Protein AF-A0A954NS29-F1 (afdb_monomer_lite)

Structure (mmCIF, N/CA/C/O backbone):
data_AF-A0A954NS29-F1
#
_entry.id   AF-A0A954NS29-F1
#
loop_
_atom_site.group_PDB
_atom_site.id
_atom_site.type_symbol
_atom_site.label_atom_id
_atom_site.label_alt_id
_atom_site.label_comp_id
_atom_site.label_asym_id
_atom_site.label_entity_id
_atom_site.label_seq_id
_atom_site.pdbx_PDB_ins_code
_atom_site.Cartn_x
_atom_site.Cartn_y
_atom_site.Cartn_z
_atom_site.occupancy
_atom_site.B_iso_or_equiv
_atom_site.auth_seq_id
_atom_site.auth_comp_id
_atom_site.auth_asym_id
_atom_site.auth_atom_id
_atom_site.pdbx_PDB_model_num
ATOM 1 N N . LEU A 1 1 ? -15.743 1.935 29.595 1.00 61.19 1 LEU A N 1
ATOM 2 C CA . LEU A 1 1 ? -14.379 2.480 29.796 1.00 61.19 1 LEU A CA 1
ATOM 3 C C . LEU A 1 1 ? -13.325 1.429 30.144 1.00 61.19 1 LEU A C 1
ATOM 5 O O . LEU A 1 1 ? -12.193 1.618 29.732 1.00 61.19 1 LEU A O 1
ATOM 9 N N . GLY A 1 2 ? -13.654 0.346 30.867 1.00 79.81 2 GLY A N 1
ATOM 10 C CA . GLY A 1 2 ? -12.644 -0.623 31.324 1.00 79.81 2 GLY A CA 1
ATOM 11 C C . GLY A 1 2 ? -11.767 -1.208 30.212 1.00 79.81 2 GLY A C 1
ATOM 12 O O . GLY A 1 2 ? -10.556 -1.230 30.359 1.00 79.81 2 GLY A O 1
ATOM 13 N N . GLU A 1 3 ? -12.357 -1.600 29.083 1.00 82.81 3 GLU A N 1
ATOM 14 C CA . GLU A 1 3 ? -11.626 -2.177 27.943 1.00 82.81 3 GLU A CA 1
ATOM 15 C C . GLU A 1 3 ? -10.625 -1.197 27.308 1.00 82.81 3 GLU A C 1
ATOM 17 O O . GLU A 1 3 ? -9.466 -1.545 27.108 1.00 82.81 3 GLU A O 1
ATOM 22 N N . LEU A 1 4 ? -11.023 0.065 27.112 1.00 84.31 4 LEU A N 1
ATOM 23 C CA . LEU A 1 4 ? -10.132 1.121 26.622 1.00 84.31 4 LEU A CA 1
ATOM 24 C C . LEU A 1 4 ? -8.932 1.340 27.557 1.00 84.31 4 LEU A C 1
ATOM 26 O O . LEU A 1 4 ? -7.804 1.486 27.096 1.00 84.31 4 LEU A O 1
ATOM 30 N N . CYS A 1 5 ? -9.155 1.327 28.875 1.00 84.06 5 CYS A N 1
ATOM 31 C CA . CYS A 1 5 ? -8.073 1.427 29.855 1.00 84.06 5 CYS A CA 1
ATOM 32 C C . CYS A 1 5 ? -7.113 0.231 29.777 1.00 84.06 5 CYS A C 1
ATOM 34 O O . CYS A 1 5 ? -5.910 0.420 29.930 1.00 84.06 5 CYS A O 1
ATOM 36 N N . VAL A 1 6 ? -7.626 -0.978 29.515 1.00 85.50 6 VAL A N 1
ATOM 37 C CA . VAL A 1 6 ? -6.790 -2.170 29.306 1.00 85.50 6 VAL A CA 1
ATOM 38 C C . VAL A 1 6 ? -5.960 -2.031 28.031 1.00 85.50 6 VAL A C 1
ATOM 40 O O . VAL A 1 6 ? -4.791 -2.394 28.039 1.00 85.50 6 VAL A O 1
ATOM 43 N N . TRP A 1 7 ? -6.505 -1.453 26.963 1.00 87.81 7 TRP A N 1
ATOM 44 C CA . TRP A 1 7 ? -5.742 -1.237 25.735 1.00 87.81 7 TRP A CA 1
ATOM 45 C C . TRP A 1 7 ? -4.650 -0.170 25.870 1.00 87.81 7 TRP A C 1
ATOM 47 O O . TRP A 1 7 ? -3.541 -0.364 25.375 1.00 87.81 7 TRP A O 1
ATOM 57 N N . MET A 1 8 ? -4.924 0.922 26.585 1.00 85.88 8 MET A N 1
ATOM 58 C CA . MET A 1 8 ? -3.947 2.002 26.770 1.00 85.88 8 MET A CA 1
ATOM 59 C C . MET A 1 8 ? -2.868 1.683 27.812 1.00 85.88 8 MET A C 1
ATOM 61 O O . MET A 1 8 ? -1.729 2.104 27.652 1.00 85.88 8 MET A O 1
ATOM 65 N N . TYR A 1 9 ? -3.212 0.969 28.889 1.00 85.62 9 TYR A N 1
ATOM 66 C CA . TYR A 1 9 ? -2.321 0.796 30.049 1.00 85.62 9 TYR A CA 1
ATOM 67 C C . TYR A 1 9 ? -2.040 -0.664 30.414 1.00 85.62 9 TYR A C 1
ATOM 69 O O . TYR A 1 9 ? -1.233 -0.940 31.304 1.00 85.62 9 TYR A O 1
ATOM 77 N N . GLY A 1 10 ? -2.692 -1.610 29.743 1.00 85.75 10 GLY A N 1
ATOM 78 C CA . GLY A 1 10 ? -2.642 -3.018 30.097 1.00 85.75 10 GLY A CA 1
ATOM 79 C C . GLY A 1 10 ? -3.440 -3.328 31.361 1.00 85.75 10 GLY A C 1
ATOM 80 O O . GLY A 1 10 ? -4.079 -2.480 31.987 1.00 85.75 10 GLY A O 1
ATOM 81 N N . SER A 1 11 ? -3.398 -4.592 31.762 1.00 85.56 11 SER A N 1
ATOM 82 C CA . SER A 1 11 ? -3.996 -5.072 33.000 1.00 85.56 11 SER A CA 1
ATOM 83 C C . SER A 1 11 ? -3.138 -6.161 33.614 1.00 85.56 11 SER A C 1
ATOM 85 O O . SER A 1 11 ? -3.109 -7.293 33.134 1.00 85.56 11 SER A O 1
ATOM 87 N N . LYS A 1 12 ? -2.500 -5.843 34.746 1.00 81.00 12 LYS A N 1
ATOM 88 C CA . LYS A 1 12 ? -1.755 -6.827 35.547 1.00 81.00 12 LYS A CA 1
ATOM 89 C C . LYS A 1 12 ? -2.667 -7.938 36.075 1.00 81.00 12 LYS A C 1
ATOM 91 O O . LYS A 1 12 ? -2.268 -9.093 36.106 1.00 81.00 12 LYS A O 1
ATOM 96 N N . ARG A 1 13 ? -3.915 -7.604 36.430 1.00 83.88 13 ARG A N 1
ATOM 97 C CA . ARG A 1 13 ? -4.917 -8.567 36.922 1.00 83.88 13 ARG A CA 1
ATOM 98 C C . ARG A 1 13 ? -5.315 -9.595 35.859 1.00 83.88 13 ARG A C 1
ATOM 100 O O . ARG A 1 13 ? -5.643 -10.719 36.208 1.00 83.88 13 ARG A O 1
ATOM 107 N N . GLN A 1 14 ? -5.317 -9.196 34.589 1.00 78.56 14 GLN A N 1
ATOM 108 C CA . GLN A 1 14 ? -5.684 -10.052 33.456 1.00 78.56 14 GLN A CA 1
ATOM 109 C C . GLN A 1 14 ? -4.457 -10.521 32.655 1.00 78.56 14 GLN A C 1
ATOM 111 O O . GLN A 1 14 ? -4.624 -11.106 31.593 1.00 78.56 14 GLN A O 1
ATOM 116 N N . SER A 1 15 ? -3.236 -10.242 33.136 1.00 81.75 15 SER A N 1
ATOM 117 C CA . SER A 1 15 ? -1.968 -10.483 32.431 1.00 81.75 15 SER A CA 1
ATOM 118 C C . SER A 1 15 ? -1.950 -9.993 30.971 1.00 81.75 15 SER A C 1
ATOM 120 O O . SER A 1 15 ? -1.317 -10.606 30.113 1.00 81.75 15 SER A O 1
ATOM 122 N N . ARG A 1 16 ? -2.650 -8.890 30.677 1.00 82.06 16 ARG A N 1
ATOM 123 C CA . ARG A 1 16 ? -2.722 -8.309 29.330 1.00 82.06 16 ARG A CA 1
ATOM 124 C C . ARG A 1 16 ? -1.767 -7.120 29.209 1.00 82.06 16 ARG A C 1
ATOM 126 O O . ARG A 1 16 ? -1.928 -6.169 29.980 1.00 82.06 16 ARG A O 1
ATOM 133 N N . PRO A 1 17 ? -0.790 -7.143 28.288 1.00 83.69 17 PRO A N 1
ATOM 134 C CA . PRO A 1 17 ? 0.021 -5.966 28.002 1.00 83.69 17 PRO A CA 1
ATOM 135 C C . PRO A 1 17 ? -0.821 -4.886 27.294 1.00 83.69 17 PRO A C 1
ATOM 137 O O . PRO A 1 17 ? -1.816 -5.224 26.645 1.00 83.69 17 PRO A O 1
ATOM 140 N N . PRO A 1 18 ? -0.457 -3.597 27.421 1.00 87.69 18 PRO A N 1
ATOM 141 C CA . PRO A 1 18 ? -1.071 -2.542 26.621 1.00 87.69 18 PRO A CA 1
ATOM 142 C C . PRO A 1 18 ? -0.794 -2.769 25.132 1.00 87.69 18 PRO A C 1
ATOM 144 O O . PRO A 1 18 ? 0.289 -3.220 24.757 1.00 87.69 18 PRO A O 1
ATOM 147 N N . VAL A 1 19 ? -1.761 -2.414 24.290 1.00 85.50 19 VAL A N 1
ATOM 148 C CA . VAL A 1 19 ? -1.573 -2.358 22.830 1.00 85.50 19 VAL A CA 1
ATOM 149 C C . VAL A 1 19 ? -0.956 -1.040 22.383 1.00 85.50 19 VAL A C 1
ATOM 151 O O . VAL A 1 19 ? -0.268 -0.999 21.373 1.00 85.50 19 VAL A O 1
ATOM 154 N N . VAL A 1 20 ? -1.153 0.027 23.158 1.00 86.19 20 VAL A N 1
ATOM 155 C CA . VAL A 1 20 ? -0.483 1.313 22.947 1.00 86.19 20 VAL A CA 1
ATOM 156 C C . VAL A 1 20 ? 0.908 1.249 23.571 1.00 86.19 20 VAL A C 1
ATOM 158 O O . VAL A 1 20 ? 1.037 1.146 24.791 1.00 86.19 20 VAL A O 1
ATOM 161 N N . GLN A 1 21 ? 1.947 1.321 22.743 1.00 84.06 21 GLN A N 1
ATOM 162 C CA . GLN A 1 21 ? 3.350 1.329 23.169 1.00 84.06 21 GLN A CA 1
ATOM 163 C C . GLN A 1 21 ? 3.939 2.749 23.123 1.00 84.06 21 GLN A C 1
ATOM 165 O O . GLN A 1 21 ? 4.773 3.110 23.952 1.00 84.06 21 GLN A O 1
ATOM 170 N N . THR A 1 22 ? 3.460 3.584 22.198 1.00 83.31 22 THR A N 1
ATOM 171 C CA . THR A 1 22 ? 3.920 4.957 21.957 1.00 83.31 22 THR A CA 1
ATOM 172 C C . THR A 1 22 ? 2.728 5.916 21.921 1.00 83.31 22 THR A C 1
ATOM 174 O O . THR A 1 22 ? 1.702 5.612 21.329 1.00 83.31 22 THR A O 1
ATOM 177 N N . GLN A 1 23 ? 2.824 7.115 22.512 1.00 76.19 23 GLN A N 1
ATOM 178 C CA . GLN A 1 23 ? 1.688 8.062 22.514 1.00 76.19 23 GLN A CA 1
ATOM 179 C C . GLN A 1 23 ? 1.244 8.479 21.098 1.00 76.19 23 GLN A C 1
ATOM 181 O O . GLN A 1 23 ? 0.062 8.641 20.825 1.00 76.19 23 GLN A O 1
ATOM 186 N N . SER A 1 24 ? 2.168 8.650 20.161 1.00 74.75 24 SER A N 1
ATOM 187 C CA . SER A 1 24 ? 1.861 8.801 18.735 1.00 74.75 24 SER A CA 1
ATOM 188 C C . SER A 1 24 ? 2.883 7.973 17.964 1.00 74.75 24 SER A C 1
ATOM 190 O O . SER A 1 24 ? 4.068 8.102 18.276 1.00 74.75 24 SER A O 1
ATOM 192 N N . PRO A 1 25 ? 2.471 7.123 17.005 1.00 80.69 25 PRO A N 1
ATOM 193 C CA . PRO A 1 25 ? 1.175 7.092 16.306 1.00 80.69 25 PRO A CA 1
ATOM 194 C C . PRO A 1 25 ? 0.049 6.261 16.962 1.00 80.69 25 PRO A C 1
ATOM 196 O O . PRO A 1 25 ? -1.107 6.418 16.575 1.00 80.69 25 PRO A O 1
ATOM 199 N N . ASP A 1 26 ? 0.331 5.436 17.971 1.00 85.38 26 ASP A N 1
ATOM 200 C CA . ASP A 1 26 ? -0.605 4.389 18.425 1.00 85.38 26 ASP A CA 1
ATOM 201 C C . ASP A 1 26 ? -1.950 4.913 18.959 1.00 85.38 26 ASP A C 1
ATOM 203 O O . ASP A 1 26 ? -2.980 4.272 18.755 1.00 85.38 26 ASP A O 1
ATOM 207 N N . LEU A 1 27 ? -1.998 6.089 19.603 1.00 85.69 27 LEU A N 1
ATOM 208 C CA . LEU A 1 27 ? -3.278 6.671 20.041 1.00 85.69 27 LEU A CA 1
ATOM 209 C C . LEU A 1 27 ? -4.177 7.062 18.860 1.00 85.69 27 LEU A C 1
ATOM 211 O O . LEU A 1 27 ? -5.401 6.963 18.964 1.00 85.69 27 LEU A O 1
ATOM 215 N N . TRP A 1 28 ? -3.586 7.481 17.738 1.00 84.25 28 TRP A N 1
ATOM 216 C CA . TRP A 1 28 ? -4.330 7.768 16.512 1.00 84.25 28 TRP A CA 1
ATOM 217 C C . TRP A 1 28 ? -4.857 6.480 15.891 1.00 84.25 28 TRP A C 1
ATOM 219 O O . TRP A 1 28 ? -6.044 6.401 15.584 1.00 84.25 28 TRP A O 1
ATOM 229 N N . HIS A 1 29 ? -4.007 5.453 15.809 1.00 88.69 29 HIS A N 1
ATOM 230 C CA . HIS A 1 29 ? -4.399 4.139 15.301 1.00 88.69 29 HIS A CA 1
ATOM 231 C C . HIS A 1 29 ? -5.542 3.546 16.130 1.00 88.69 29 HIS A C 1
ATOM 233 O O . HIS A 1 29 ? -6.564 3.150 15.577 1.00 88.69 29 HIS A O 1
ATOM 239 N N . LEU A 1 30 ? -5.436 3.578 17.462 1.00 87.12 30 LEU A N 1
ATOM 240 C CA . LEU A 1 30 ? -6.488 3.087 18.352 1.00 87.12 30 LEU A CA 1
ATOM 241 C C . LEU A 1 30 ? -7.793 3.873 18.172 1.00 87.12 30 LEU A C 1
ATOM 243 O O . LEU A 1 30 ? -8.864 3.278 18.113 1.00 87.12 30 LEU A O 1
ATOM 247 N N . ASN A 1 31 ? -7.727 5.198 18.041 1.00 86.69 31 ASN A N 1
ATOM 248 C CA . ASN A 1 31 ? -8.911 6.020 17.788 1.00 86.69 31 ASN A CA 1
ATOM 249 C C . ASN A 1 31 ? -9.619 5.643 16.477 1.00 86.69 31 ASN A C 1
ATOM 251 O O . ASN A 1 31 ? -10.848 5.643 16.429 1.00 86.69 31 ASN A O 1
AT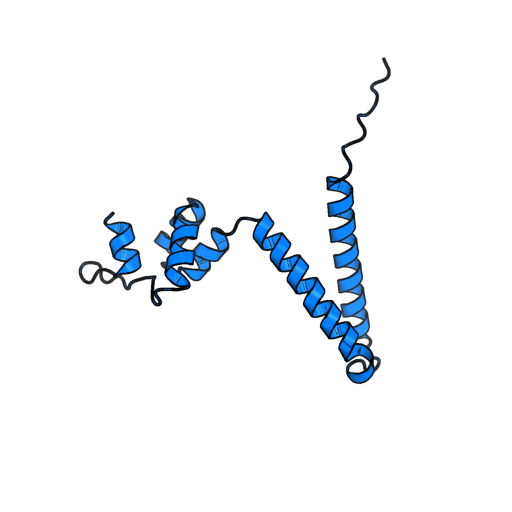OM 255 N N . ASP A 1 32 ? -8.871 5.317 15.426 1.00 85.38 32 ASP A N 1
ATOM 256 C CA . ASP A 1 32 ? -9.447 4.914 14.142 1.00 85.38 32 ASP A CA 1
ATOM 257 C C . ASP A 1 32 ? -9.999 3.482 14.179 1.00 85.38 32 ASP A C 1
ATOM 259 O O . ASP A 1 32 ? -11.113 3.246 13.703 1.00 85.38 32 ASP A O 1
ATOM 263 N N . VAL A 1 33 ? -9.324 2.563 14.876 1.00 88.94 33 VAL A N 1
ATOM 264 C CA . VAL A 1 33 ? -9.820 1.203 15.149 1.00 88.94 33 VAL A CA 1
ATOM 265 C C . VAL A 1 33 ? -11.168 1.222 15.863 1.00 88.94 33 VAL A C 1
ATOM 267 O O . VAL A 1 33 ? -12.099 0.536 15.442 1.00 88.94 33 VAL A O 1
ATOM 270 N N . LEU A 1 34 ? -11.317 2.053 16.898 1.00 88.56 34 LEU A N 1
ATOM 271 C CA . LEU A 1 34 ? -12.547 2.132 17.696 1.00 88.56 34 LEU A CA 1
ATOM 272 C C . LEU A 1 34 ? -13.754 2.681 16.921 1.00 88.56 34 LEU A C 1
ATOM 274 O O . LEU A 1 34 ? -14.894 2.510 17.360 1.00 88.56 34 LEU A O 1
ATOM 278 N N . LYS A 1 35 ? -13.536 3.326 15.769 1.00 85.50 35 LYS A N 1
ATOM 279 C CA . LYS A 1 35 ? -14.615 3.785 14.878 1.00 85.50 35 LYS A CA 1
ATOM 280 C C . LYS A 1 35 ? -15.141 2.670 13.968 1.00 85.50 35 LYS A C 1
ATOM 282 O O . LYS A 1 35 ? -16.228 2.824 13.411 1.00 85.50 35 LYS A O 1
ATOM 287 N N . SER A 1 36 ? -14.420 1.553 13.831 1.00 84.19 36 SER A N 1
ATOM 288 C CA . SER A 1 36 ? -14.818 0.394 13.024 1.00 84.19 36 SER A CA 1
ATOM 289 C C . SER A 1 36 ? -15.131 -0.812 13.911 1.00 84.19 36 SER A C 1
ATOM 291 O O . SER A 1 36 ? -14.288 -1.296 14.665 1.00 84.19 36 SER A O 1
ATOM 293 N N . ARG A 1 37 ? -16.358 -1.343 13.806 1.00 84.88 37 ARG A N 1
ATOM 294 C CA . ARG A 1 37 ? -16.774 -2.536 14.571 1.00 84.88 37 ARG A CA 1
ATOM 295 C C . ARG A 1 37 ? -15.931 -3.764 14.233 1.00 84.88 37 ARG A C 1
ATOM 297 O O . ARG A 1 37 ? -15.653 -4.555 15.125 1.00 84.88 37 ARG A O 1
ATOM 304 N N . GLU A 1 38 ? -15.544 -3.901 12.970 1.00 85.38 38 GLU A N 1
ATOM 305 C CA . GLU A 1 38 ? -14.730 -5.012 12.472 1.00 85.38 38 GLU A CA 1
ATOM 306 C C . GLU A 1 38 ? -13.293 -4.913 12.988 1.00 85.38 38 GLU A C 1
ATOM 308 O O . GLU A 1 38 ? -12.789 -5.859 13.583 1.00 85.38 38 GLU A O 1
ATOM 313 N N . ALA A 1 39 ? -12.679 -3.732 12.885 1.00 87.12 39 ALA A N 1
ATOM 314 C CA . ALA A 1 39 ? -11.344 -3.489 13.427 1.00 87.12 39 ALA A CA 1
ATOM 315 C C . ALA A 1 39 ? -11.302 -3.661 14.952 1.00 87.12 39 ALA A C 1
ATOM 317 O O . ALA A 1 39 ? -10.358 -4.220 15.501 1.00 87.12 39 ALA A O 1
ATOM 318 N N . THR A 1 40 ? -12.352 -3.214 15.648 1.00 88.62 40 THR A N 1
ATOM 319 C CA . THR A 1 40 ? -12.478 -3.408 17.097 1.00 88.62 40 THR A CA 1
ATOM 320 C C . THR A 1 40 ? -12.612 -4.889 17.459 1.00 88.62 40 THR A C 1
ATOM 322 O O . THR A 1 40 ? -12.109 -5.303 18.499 1.00 88.62 40 THR A O 1
ATOM 325 N N . ALA A 1 41 ? -13.298 -5.691 16.637 1.00 88.69 41 ALA A N 1
ATOM 326 C CA . ALA A 1 41 ? -13.384 -7.135 16.845 1.00 88.69 41 ALA A CA 1
ATOM 327 C C . ALA A 1 41 ? -12.018 -7.801 16.640 1.00 88.69 41 ALA A C 1
ATOM 329 O O . ALA A 1 41 ? -11.585 -8.532 17.523 1.00 88.69 41 ALA A O 1
ATOM 330 N N . ALA A 1 42 ? -11.302 -7.450 15.567 1.00 87.94 42 ALA A N 1
ATOM 331 C CA . ALA A 1 42 ? -9.943 -7.931 15.330 1.00 87.94 42 ALA A CA 1
ATOM 332 C C . ALA A 1 42 ? -9.020 -7.622 16.521 1.00 87.94 42 ALA A C 1
ATOM 334 O O . ALA A 1 42 ? -8.479 -8.548 17.114 1.00 87.94 42 ALA A O 1
ATOM 335 N N . LEU A 1 43 ? -8.990 -6.364 16.991 1.00 90.19 43 LEU A N 1
ATOM 336 C CA . LEU A 1 43 ? -8.179 -5.955 18.148 1.00 90.19 43 LEU A CA 1
ATOM 337 C C . LEU A 1 43 ? -8.483 -6.758 19.426 1.00 90.19 43 LEU A C 1
ATOM 339 O O . LEU A 1 43 ? -7.612 -6.929 20.278 1.00 90.19 43 LEU A O 1
ATOM 343 N N . ARG A 1 44 ? -9.726 -7.221 19.611 1.00 89.19 44 ARG A N 1
ATOM 344 C CA . ARG A 1 44 ? -10.098 -8.060 20.764 1.00 89.19 44 ARG A CA 1
ATOM 345 C C . ARG A 1 44 ? -9.561 -9.480 20.653 1.00 89.19 44 ARG A C 1
ATOM 347 O O . ARG A 1 44 ? -9.284 -10.078 21.696 1.00 89.19 44 ARG A O 1
ATOM 354 N N . ASP A 1 45 ? -9.460 -9.991 19.433 1.00 87.19 45 ASP A N 1
ATOM 355 C CA . ASP A 1 45 ? -9.099 -11.374 19.145 1.00 87.19 45 ASP A CA 1
ATOM 356 C C . ASP A 1 45 ? -7.579 -11.569 19.153 1.00 87.19 45 ASP A C 1
ATOM 358 O O . ASP A 1 45 ? -7.088 -12.512 19.774 1.00 87.19 45 ASP A O 1
ATOM 362 N N . ASP A 1 46 ? -6.830 -10.665 18.516 1.00 83.69 46 ASP A N 1
ATOM 363 C CA . ASP A 1 46 ? -5.380 -10.797 18.314 1.00 83.69 46 ASP A CA 1
ATOM 364 C C . ASP A 1 46 ? -4.530 -9.841 19.168 1.00 83.69 46 ASP A C 1
ATOM 366 O O . ASP A 1 46 ? -3.339 -10.089 19.366 1.00 83.69 46 ASP A O 1
ATOM 370 N N . ASN A 1 47 ? -5.137 -8.795 19.742 1.00 83.81 47 ASN A N 1
ATOM 371 C CA . ASN A 1 47 ? -4.446 -7.743 20.491 1.00 83.81 47 ASN A CA 1
ATOM 372 C C . ASN A 1 47 ? -3.308 -7.091 19.672 1.00 83.81 47 ASN A C 1
ATOM 374 O O . ASN A 1 47 ? -2.312 -6.648 20.247 1.00 83.81 47 ASN A O 1
ATOM 378 N N . ASP A 1 48 ? -3.459 -7.034 18.344 1.00 87.56 48 ASP A N 1
ATOM 379 C CA . ASP A 1 48 ? -2.527 -6.399 17.413 1.00 87.56 48 ASP A CA 1
ATOM 380 C C . ASP A 1 48 ? -3.130 -5.091 16.883 1.00 87.56 48 ASP A C 1
ATOM 382 O O . ASP A 1 48 ? -4.050 -5.064 16.060 1.00 87.56 48 ASP A O 1
ATOM 386 N N . LEU A 1 49 ? -2.598 -3.973 17.381 1.00 87.38 49 LEU A N 1
ATOM 387 C CA . LEU A 1 49 ? -3.073 -2.644 17.017 1.00 87.38 49 LEU A CA 1
ATOM 388 C C . LEU A 1 49 ? -2.815 -2.302 15.551 1.00 87.38 49 LEU A C 1
ATOM 390 O O . LEU A 1 49 ? -3.626 -1.602 14.950 1.00 87.38 49 LEU A O 1
ATOM 394 N N . GLU A 1 50 ? -1.708 -2.773 14.982 1.00 87.00 50 GLU A N 1
ATOM 395 C CA . GLU A 1 50 ? -1.360 -2.463 13.600 1.00 87.00 50 GLU A CA 1
ATOM 396 C C . GLU A 1 50 ? -2.283 -3.228 12.653 1.00 87.00 50 GLU A C 1
ATOM 398 O O . GLU A 1 50 ? -2.864 -2.629 11.748 1.00 87.00 50 GLU A O 1
ATOM 403 N N . ASN A 1 51 ? -2.512 -4.519 12.914 1.00 86.44 51 ASN A N 1
ATOM 404 C CA . ASN A 1 51 ? -3.457 -5.318 12.135 1.00 86.44 51 ASN A CA 1
ATOM 405 C C . ASN A 1 51 ? -4.877 -4.729 12.188 1.00 86.44 51 ASN A C 1
ATOM 407 O O . ASN A 1 51 ? -5.498 -4.467 11.153 1.00 86.44 51 ASN A O 1
ATOM 411 N N . ALA A 1 52 ? -5.372 -4.437 13.394 1.00 87.88 52 ALA A N 1
ATOM 412 C CA . ALA A 1 52 ? -6.674 -3.808 13.570 1.00 87.88 52 ALA A CA 1
ATOM 413 C C . ALA A 1 52 ? -6.746 -2.445 12.864 1.00 87.88 52 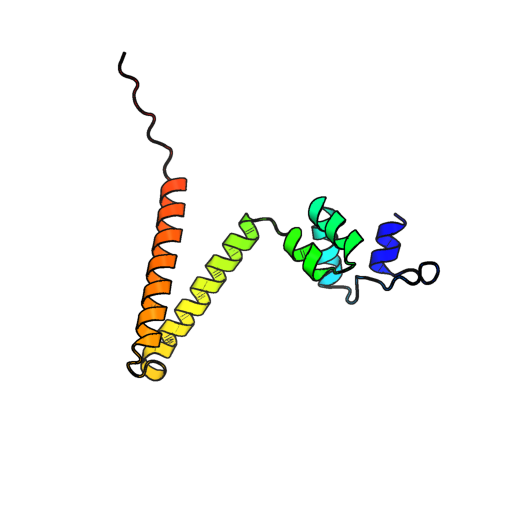ALA A C 1
ATOM 415 O O . ALA A 1 52 ? -7.760 -2.114 12.241 1.00 87.88 52 ALA A O 1
ATOM 416 N N . TYR A 1 53 ? -5.673 -1.653 12.916 1.00 87.25 53 TYR A N 1
ATOM 417 C CA . TYR A 1 53 ? -5.623 -0.361 12.246 1.00 87.25 53 TYR A CA 1
ATOM 418 C C . TYR A 1 53 ? -5.750 -0.503 10.731 1.00 87.25 53 TYR A C 1
ATOM 420 O O . TYR A 1 53 ? -6.566 0.211 10.147 1.00 87.25 53 TYR A O 1
ATOM 428 N N . GLN A 1 54 ? -5.064 -1.463 10.102 1.00 83.25 54 GLN A N 1
ATOM 429 C CA . GLN A 1 54 ? -5.209 -1.732 8.665 1.00 83.25 54 GLN A CA 1
ATOM 430 C C . GLN A 1 54 ? -6.663 -2.052 8.281 1.00 83.25 54 GLN A C 1
ATOM 432 O O . GLN A 1 54 ? -7.166 -1.514 7.294 1.00 83.25 54 GLN A O 1
ATOM 437 N N . ILE A 1 55 ? -7.369 -2.838 9.101 1.00 84.50 55 ILE A N 1
ATOM 438 C CA . ILE A 1 55 ? -8.795 -3.164 8.914 1.00 84.50 55 ILE A CA 1
ATOM 439 C C . ILE A 1 55 ? -9.685 -1.917 9.058 1.00 84.50 55 ILE A C 1
ATOM 441 O O . ILE A 1 55 ? -10.709 -1.785 8.389 1.00 84.50 55 ILE A O 1
ATOM 445 N N . SER A 1 56 ? -9.305 -0.973 9.922 1.00 85.94 56 SER A N 1
ATOM 446 C CA . SER A 1 56 ? -10.077 0.252 10.166 1.00 85.94 56 SER A CA 1
ATOM 447 C C . SER A 1 56 ? -10.001 1.274 9.030 1.00 85.94 56 SER A C 1
ATOM 449 O O . SER A 1 56 ? -10.839 2.179 8.958 1.00 85.94 56 SER A O 1
ATOM 451 N N . ARG A 1 57 ? -9.009 1.153 8.137 1.00 81.12 57 ARG A N 1
ATOM 452 C CA . ARG A 1 57 ? -8.747 2.165 7.116 1.00 81.12 57 ARG A CA 1
ATOM 453 C C . ARG A 1 57 ? -9.878 2.216 6.086 1.00 81.12 57 ARG A C 1
ATOM 455 O O . ARG A 1 57 ? -10.211 1.200 5.474 1.00 81.12 57 ARG A O 1
ATOM 462 N N . PRO A 1 58 ? -10.446 3.402 5.809 1.00 78.12 58 PRO A N 1
ATOM 463 C CA . PRO A 1 58 ? -11.497 3.509 4.817 1.00 78.12 58 PRO A CA 1
ATOM 464 C C . PRO A 1 58 ? -10.899 3.285 3.418 1.00 78.12 58 PRO A C 1
ATOM 466 O O . PRO A 1 58 ? -9.842 3.823 3.073 1.00 78.12 58 PRO A O 1
ATOM 469 N N . GLN A 1 59 ? -11.569 2.462 2.604 1.00 75.31 59 GLN A N 1
ATOM 470 C CA . GLN A 1 59 ? -11.036 1.974 1.322 1.00 75.31 59 GLN A CA 1
ATOM 471 C C . GLN A 1 59 ? -10.655 3.101 0.348 1.00 75.31 59 GLN A C 1
ATOM 473 O O . GLN A 1 59 ? -9.721 2.951 -0.436 1.00 75.31 59 GLN A O 1
ATOM 478 N N . ASN A 1 60 ? -11.338 4.248 0.411 1.00 78.50 60 ASN A N 1
ATOM 479 C CA . ASN A 1 60 ? -11.006 5.431 -0.384 1.00 78.50 60 ASN A CA 1
ATOM 480 C C . ASN A 1 60 ? -9.626 6.010 -0.027 1.00 78.50 60 ASN A C 1
ATOM 482 O O . ASN A 1 60 ? -8.870 6.346 -0.933 1.00 78.50 60 ASN A O 1
ATOM 486 N N . ALA A 1 61 ? -9.282 6.086 1.261 1.00 77.81 61 ALA A N 1
ATOM 487 C CA . ALA A 1 61 ? -7.987 6.590 1.711 1.00 77.81 61 ALA A CA 1
ATOM 488 C C . ALA A 1 61 ? -6.851 5.615 1.368 1.00 77.81 61 ALA A C 1
ATOM 490 O O . ALA A 1 61 ? -5.772 6.044 0.967 1.00 77.81 61 ALA A O 1
ATOM 491 N N . VAL A 1 62 ? -7.100 4.304 1.486 1.00 81.88 62 VAL A N 1
ATOM 492 C CA . VAL A 1 62 ? -6.145 3.263 1.061 1.00 81.88 62 VAL A CA 1
ATOM 493 C C . VAL A 1 62 ? -5.874 3.368 -0.441 1.00 81.88 62 VAL A C 1
ATOM 495 O O . VAL A 1 62 ? -4.721 3.364 -0.868 1.00 81.88 62 VAL A O 1
ATOM 498 N N . PHE A 1 63 ? -6.931 3.516 -1.242 1.00 81.88 63 PHE A N 1
ATOM 499 C CA . PHE A 1 63 ? -6.823 3.667 -2.691 1.00 81.88 63 PHE A CA 1
ATOM 500 C C . PHE A 1 63 ? -6.062 4.938 -3.096 1.00 81.88 63 PHE A C 1
ATOM 502 O O . PHE A 1 63 ? -5.173 4.881 -3.945 1.00 81.88 63 PHE A O 1
ATOM 509 N N . GLU A 1 64 ? -6.374 6.079 -2.474 1.00 85.12 64 GLU A N 1
ATOM 510 C CA . GLU A 1 64 ? -5.686 7.348 -2.730 1.00 85.12 64 GLU A CA 1
ATOM 511 C C . GLU A 1 64 ? -4.188 7.263 -2.406 1.00 85.12 64 GLU A C 1
ATOM 513 O O . GLU A 1 64 ? -3.348 7.633 -3.232 1.00 85.12 64 GLU A O 1
ATOM 518 N N . GLU A 1 65 ? -3.834 6.730 -1.234 1.00 87.50 65 GLU A N 1
ATOM 519 C CA . GLU A 1 65 ? -2.436 6.565 -0.837 1.00 87.50 65 GLU A CA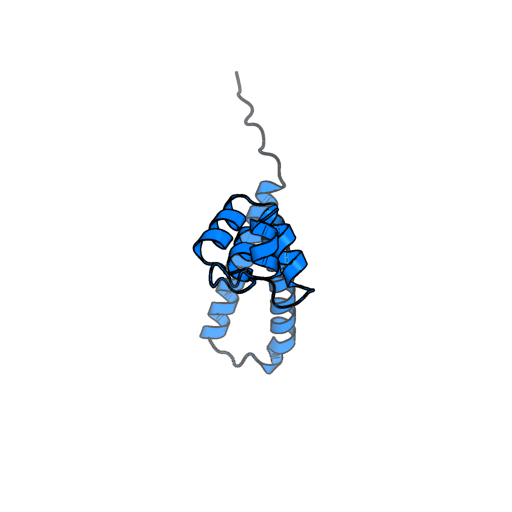 1
ATOM 520 C C . GLU A 1 65 ? -1.680 5.643 -1.802 1.00 87.50 65 GLU A C 1
ATOM 522 O O . GLU A 1 65 ? -0.566 5.975 -2.226 1.00 87.50 65 GLU A O 1
ATOM 527 N N . ALA A 1 66 ? -2.290 4.515 -2.183 1.00 88.88 66 ALA A N 1
ATOM 528 C CA . ALA A 1 66 ? -1.707 3.563 -3.121 1.00 88.88 66 ALA A CA 1
ATOM 529 C C . ALA A 1 66 ? -1.424 4.213 -4.485 1.00 88.88 66 ALA A C 1
ATOM 531 O O . ALA A 1 66 ? -0.316 4.074 -5.009 1.00 88.88 66 ALA A O 1
ATOM 532 N N . LEU A 1 67 ? -2.366 4.994 -5.027 1.00 92.38 67 LEU A N 1
ATOM 533 C CA . LEU A 1 67 ? -2.170 5.734 -6.279 1.00 92.38 67 LEU A CA 1
ATOM 534 C C . LEU A 1 67 ? -1.038 6.765 -6.180 1.00 92.38 67 LEU A C 1
ATOM 536 O O . LEU A 1 67 ? -0.197 6.866 -7.079 1.00 92.38 67 LEU A O 1
ATOM 540 N N . LEU A 1 68 ? -0.986 7.529 -5.087 1.00 93.06 68 LEU A N 1
ATOM 541 C CA . LEU A 1 68 ? 0.077 8.512 -4.872 1.00 93.06 68 LEU A CA 1
ATOM 542 C C . LEU A 1 68 ? 1.450 7.843 -4.740 1.00 93.06 68 LEU A C 1
ATOM 544 O O . LEU A 1 68 ? 2.441 8.374 -5.250 1.00 93.06 68 LEU A O 1
ATOM 548 N N . ARG A 1 69 ? 1.521 6.685 -4.075 1.00 92.94 69 ARG A N 1
ATOM 549 C CA . ARG A 1 69 ? 2.747 5.891 -3.953 1.00 92.94 69 ARG A CA 1
ATOM 550 C C . ARG A 1 69 ? 3.200 5.352 -5.306 1.00 92.94 69 ARG A C 1
ATOM 552 O O . ARG A 1 69 ? 4.341 5.611 -5.680 1.00 92.94 69 ARG A O 1
ATOM 559 N N . ALA A 1 70 ? 2.301 4.733 -6.071 1.00 94.25 70 ALA A N 1
ATOM 560 C CA . ALA A 1 70 ? 2.592 4.240 -7.415 1.00 94.25 70 ALA A CA 1
ATOM 561 C C . ALA A 1 70 ? 3.160 5.349 -8.318 1.00 94.25 70 ALA A C 1
ATOM 563 O O . ALA A 1 70 ? 4.193 5.165 -8.960 1.00 94.25 70 ALA A O 1
ATOM 564 N N . LYS A 1 71 ? 2.565 6.551 -8.295 1.00 95.25 71 LYS A N 1
ATOM 565 C CA . LYS A 1 71 ? 3.076 7.712 -9.042 1.00 95.25 71 LYS A CA 1
ATOM 566 C C . LYS A 1 71 ? 4.512 8.081 -8.652 1.00 95.25 71 LYS A C 1
ATOM 568 O O . LYS A 1 71 ? 5.323 8.388 -9.530 1.00 95.25 71 LYS A O 1
ATOM 573 N N . ARG A 1 72 ? 4.830 8.101 -7.352 1.00 96.81 72 ARG A N 1
ATOM 574 C CA . ARG A 1 72 ? 6.183 8.421 -6.862 1.00 96.81 72 ARG A CA 1
ATOM 575 C C . ARG A 1 72 ? 7.195 7.370 -7.303 1.00 96.81 72 ARG A C 1
ATOM 577 O O . ARG A 1 72 ? 8.246 7.739 -7.826 1.00 96.81 72 ARG A O 1
ATOM 584 N N . ASP A 1 73 ? 6.860 6.097 -7.137 1.00 95.38 73 ASP A N 1
ATOM 585 C CA . ASP A 1 73 ? 7.758 4.987 -7.453 1.00 95.38 73 ASP A CA 1
ATOM 586 C C . ASP A 1 73 ? 8.011 4.892 -8.966 1.00 95.38 73 ASP A C 1
ATOM 588 O O . ASP A 1 73 ? 9.165 4.797 -9.383 1.00 95.38 73 ASP A O 1
ATOM 592 N N . LEU A 1 74 ? 6.982 5.085 -9.800 1.00 95.62 74 LEU A N 1
ATOM 593 C CA . LEU A 1 74 ? 7.135 5.194 -11.258 1.00 95.62 74 LEU A CA 1
ATOM 594 C C . LEU A 1 74 ? 7.977 6.402 -11.680 1.00 95.62 74 LEU A C 1
ATOM 596 O O . LEU A 1 74 ? 8.801 6.308 -12.590 1.00 95.62 74 LEU A O 1
ATOM 600 N N . THR A 1 75 ? 7.809 7.548 -11.013 1.00 96.06 75 THR A N 1
ATOM 601 C CA . THR A 1 75 ? 8.629 8.739 -11.290 1.00 96.06 75 THR A CA 1
ATOM 602 C C . THR A 1 75 ? 10.099 8.478 -10.966 1.00 96.06 75 THR A C 1
ATOM 604 O O . THR A 1 75 ? 10.972 8.866 -11.744 1.00 96.06 75 THR A O 1
ATOM 607 N N . ARG A 1 76 ? 10.374 7.792 -9.848 1.00 95.00 76 ARG A N 1
ATOM 608 C CA . ARG A 1 76 ? 11.725 7.369 -9.466 1.00 95.00 76 ARG A CA 1
ATOM 609 C C . ARG A 1 76 ? 12.304 6.387 -10.487 1.00 95.00 76 ARG A C 1
ATOM 611 O O . ARG A 1 76 ? 13.401 6.641 -10.970 1.00 95.00 76 ARG A O 1
ATOM 618 N N . ALA A 1 77 ? 11.559 5.345 -10.858 1.00 94.75 77 ALA A N 1
ATOM 619 C CA . ALA A 1 77 ? 11.988 4.352 -11.844 1.00 94.75 77 ALA A CA 1
ATOM 620 C C . ALA A 1 77 ? 12.331 4.997 -13.196 1.00 94.75 77 ALA A C 1
ATOM 622 O O . ALA A 1 77 ? 13.376 4.716 -13.779 1.00 94.75 77 ALA A O 1
ATOM 623 N N . ARG A 1 78 ? 11.504 5.945 -13.655 1.00 94.06 78 ARG A N 1
ATOM 624 C CA . ARG A 1 78 ? 11.778 6.724 -14.869 1.00 94.06 78 ARG A CA 1
ATOM 625 C C . ARG A 1 78 ? 13.059 7.553 -14.756 1.00 94.06 78 ARG A C 1
ATOM 627 O O . ARG A 1 78 ? 13.798 7.654 -15.727 1.00 94.06 78 ARG A O 1
ATOM 634 N N . GLY A 1 79 ? 13.320 8.147 -13.592 1.00 94.50 79 GLY A N 1
ATOM 635 C CA . GLY A 1 79 ? 14.537 8.926 -13.343 1.00 94.50 79 GLY A CA 1
ATOM 636 C C . GLY A 1 79 ? 15.818 8.087 -13.362 1.00 94.50 79 GLY A C 1
ATOM 637 O O . GLY A 1 79 ? 16.871 8.604 -13.717 1.00 94.50 79 GLY A O 1
ATOM 638 N N . THR A 1 80 ? 15.729 6.801 -13.020 1.00 94.38 80 THR A N 1
ATOM 639 C CA . THR A 1 80 ? 16.859 5.859 -13.024 1.00 94.38 80 THR A CA 1
ATOM 640 C C . THR A 1 80 ? 16.925 4.996 -14.282 1.00 94.38 80 THR A C 1
ATOM 642 O O . THR A 1 80 ? 17.787 4.131 -14.367 1.00 94.38 80 THR A O 1
ATOM 645 N N . LEU A 1 81 ? 16.033 5.195 -15.258 1.00 91.94 81 LEU A N 1
ATOM 646 C CA . LEU A 1 81 ? 15.919 4.324 -16.432 1.00 91.94 81 LEU A CA 1
ATOM 647 C C . LEU A 1 81 ? 17.229 4.244 -17.226 1.00 91.94 81 LEU A C 1
ATOM 649 O O . LEU A 1 81 ? 17.655 3.161 -17.599 1.00 91.94 81 LEU A O 1
ATOM 653 N N . THR A 1 82 ? 17.886 5.380 -17.458 1.00 86.38 82 THR A N 1
ATOM 654 C CA . THR A 1 82 ? 19.101 5.451 -18.284 1.00 86.38 82 THR A CA 1
ATOM 655 C C . THR A 1 82 ? 20.316 4.775 -17.655 1.00 86.38 82 THR A C 1
ATOM 657 O O . THR A 1 82 ? 21.214 4.367 -18.382 1.00 86.38 82 THR A O 1
ATOM 660 N N . THR A 1 83 ? 20.370 4.674 -16.326 1.00 91.50 83 THR A N 1
ATOM 661 C CA . THR A 1 83 ? 21.502 4.085 -15.593 1.00 91.50 83 THR A CA 1
ATOM 662 C C . THR A 1 83 ? 21.200 2.704 -15.024 1.00 91.50 83 THR A C 1
ATOM 664 O O . THR A 1 83 ? 22.129 1.950 -14.754 1.00 91.50 83 THR A O 1
ATOM 667 N N . GLY A 1 84 ? 19.924 2.385 -14.804 1.00 88.56 84 GLY A N 1
ATOM 668 C CA . GLY A 1 84 ? 19.474 1.152 -14.164 1.00 88.56 84 GLY A CA 1
ATOM 669 C C . GLY A 1 84 ? 18.896 0.110 -15.117 1.00 88.56 84 GLY A C 1
ATOM 670 O O . GLY A 1 84 ? 18.703 -1.022 -14.689 1.00 88.56 84 GLY A O 1
ATOM 671 N N . TYR A 1 85 ? 18.607 0.461 -16.375 1.00 93.44 85 TYR A N 1
ATOM 672 C CA . TYR A 1 85 ? 18.146 -0.502 -17.373 1.00 93.44 85 TYR A CA 1
ATOM 673 C C . TYR A 1 85 ? 19.307 -0.985 -18.242 1.00 93.44 85 TYR A C 1
ATOM 675 O O . TYR A 1 85 ? 19.941 -0.204 -18.948 1.00 93.44 85 TYR A O 1
ATOM 683 N N . ASP A 1 86 ? 19.561 -2.286 -18.193 1.00 92.62 86 ASP A N 1
ATOM 684 C CA . ASP A 1 86 ? 20.665 -2.978 -18.862 1.00 92.62 86 ASP A CA 1
ATOM 685 C C . ASP A 1 86 ? 20.225 -3.760 -20.113 1.00 92.62 86 ASP A C 1
ATOM 687 O O . ASP A 1 86 ? 21.023 -4.479 -20.710 1.00 92.62 86 ASP A O 1
ATOM 691 N N . GLY A 1 87 ? 18.959 -3.622 -20.523 1.00 92.31 87 GLY A N 1
ATOM 692 C CA . GLY A 1 87 ? 18.370 -4.414 -21.604 1.00 92.31 87 GLY A CA 1
ATOM 693 C C . GLY A 1 87 ? 17.722 -5.723 -21.144 1.00 92.31 87 GLY A C 1
ATOM 694 O O . GLY A 1 87 ? 17.307 -6.507 -21.992 1.00 92.31 87 GLY A O 1
ATOM 695 N N . SER A 1 88 ? 17.598 -5.967 -19.833 1.00 95.50 88 SER A N 1
ATOM 696 C CA . SER A 1 88 ? 16.915 -7.147 -19.294 1.00 95.50 88 SER A CA 1
ATOM 697 C C . SER A 1 88 ? 15.483 -7.295 -19.830 1.00 95.50 88 SER A C 1
ATOM 699 O O . SER A 1 88 ? 14.635 -6.409 -19.669 1.00 95.50 88 SER A O 1
ATOM 701 N N . GLU A 1 89 ? 15.196 -8.450 -20.439 1.00 95.00 89 GLU A N 1
ATOM 702 C CA . GLU A 1 89 ? 13.847 -8.821 -20.887 1.00 95.00 89 GLU A CA 1
ATOM 703 C C . GLU A 1 89 ? 12.880 -8.981 -19.710 1.00 95.00 89 GLU A C 1
ATOM 705 O O . GLU A 1 89 ? 11.704 -8.639 -19.818 1.00 95.00 89 GLU A O 1
ATOM 710 N N . GLU A 1 90 ? 13.369 -9.455 -18.562 1.00 95.31 90 GLU A N 1
ATOM 711 C CA . GLU A 1 90 ? 12.557 -9.595 -17.355 1.00 95.31 90 GLU A CA 1
ATOM 712 C C . GLU A 1 90 ? 12.086 -8.228 -16.850 1.00 95.31 90 GLU A C 1
ATOM 714 O O . GLU A 1 90 ? 10.894 -8.042 -16.600 1.00 95.31 90 GLU A O 1
ATOM 719 N N . LEU A 1 91 ? 12.999 -7.253 -16.761 1.00 94.06 91 LEU A N 1
ATOM 720 C CA . LEU A 1 91 ? 12.649 -5.890 -16.357 1.00 94.06 91 LEU A CA 1
ATOM 721 C C . LEU A 1 91 ? 11.705 -5.228 -17.366 1.00 94.06 91 LEU A C 1
ATOM 723 O O . LEU A 1 91 ? 10.788 -4.512 -16.964 1.00 94.06 91 LEU A O 1
ATOM 727 N N . LEU A 1 92 ? 11.891 -5.496 -18.662 1.00 95.19 92 LEU A N 1
ATOM 728 C CA . LEU A 1 92 ? 10.997 -5.007 -19.710 1.00 95.19 92 LEU A CA 1
ATOM 729 C C . LEU A 1 92 ? 9.586 -5.591 -19.575 1.00 95.19 92 LEU A C 1
ATOM 731 O O . LEU A 1 92 ? 8.605 -4.855 -19.679 1.00 95.19 92 LEU A O 1
ATOM 735 N N . ARG A 1 93 ? 9.474 -6.892 -19.291 1.00 97.12 93 ARG A N 1
ATOM 736 C CA . ARG A 1 93 ? 8.189 -7.559 -19.058 1.00 97.12 93 ARG A CA 1
ATOM 737 C C . ARG A 1 93 ? 7.482 -6.996 -17.826 1.00 97.12 93 ARG A C 1
ATOM 739 O O . ARG A 1 93 ? 6.308 -6.659 -17.916 1.00 97.12 93 ARG A O 1
ATOM 746 N N . ILE A 1 94 ? 8.201 -6.814 -16.714 1.00 95.94 94 ILE A N 1
ATOM 747 C CA . ILE A 1 94 ? 7.652 -6.191 -15.497 1.00 95.94 94 ILE A CA 1
ATOM 748 C C . ILE A 1 94 ? 7.153 -4.771 -15.792 1.00 95.94 94 ILE A C 1
ATOM 750 O O . ILE A 1 94 ? 6.079 -4.388 -15.335 1.00 95.94 94 ILE A O 1
ATOM 754 N N . ALA A 1 95 ? 7.903 -3.983 -16.569 1.00 95.38 95 ALA A N 1
ATOM 755 C CA . ALA A 1 95 ? 7.471 -2.646 -16.965 1.00 95.38 95 ALA A CA 1
ATOM 756 C C . ALA A 1 95 ? 6.182 -2.674 -17.810 1.00 95.38 95 ALA A C 1
ATOM 758 O O . ALA A 1 95 ? 5.324 -1.811 -17.621 1.00 95.38 95 ALA A O 1
ATOM 759 N N . GLY A 1 96 ? 6.031 -3.668 -18.693 1.00 96.38 96 GLY A N 1
ATOM 760 C CA . GLY A 1 96 ? 4.798 -3.924 -19.444 1.00 96.38 96 GLY A CA 1
ATOM 761 C C . GLY A 1 96 ? 3.610 -4.244 -18.533 1.00 96.38 96 GLY A C 1
ATOM 762 O O . GLY A 1 96 ? 2.604 -3.542 -18.588 1.00 96.38 96 GLY A O 1
ATOM 763 N N . ASP A 1 97 ? 3.769 -5.210 -17.622 1.00 97.56 97 ASP A N 1
ATOM 764 C CA . ASP A 1 97 ? 2.724 -5.607 -16.663 1.00 97.56 97 ASP A CA 1
ATOM 765 C C . ASP A 1 97 ? 2.251 -4.406 -15.811 1.00 97.56 97 ASP A C 1
ATOM 767 O O . ASP A 1 97 ? 1.061 -4.232 -15.536 1.00 97.56 97 ASP A O 1
ATOM 771 N N . VAL A 1 98 ? 3.183 -3.535 -15.407 1.00 96.62 98 VAL A N 1
ATOM 772 C CA . VAL A 1 98 ? 2.875 -2.309 -14.655 1.00 96.62 98 VAL A CA 1
ATOM 773 C C . VAL A 1 98 ? 2.113 -1.288 -15.505 1.00 96.62 98 VAL A C 1
ATOM 775 O O . VAL A 1 98 ? 1.214 -0.621 -14.984 1.00 96.62 98 VAL A O 1
ATOM 778 N N . ALA A 1 99 ? 2.458 -1.143 -16.787 1.00 96.75 99 ALA A N 1
ATOM 779 C CA . ALA A 1 99 ? 1.757 -0.246 -17.700 1.00 96.75 99 ALA A CA 1
ATOM 780 C C . ALA A 1 99 ? 0.307 -0.698 -17.918 1.00 96.75 99 ALA A C 1
ATOM 782 O O . ALA A 1 99 ? -0.601 0.119 -17.766 1.00 96.75 99 ALA A O 1
ATOM 783 N N . ASP A 1 100 ? 0.092 -1.990 -18.174 1.00 97.69 100 ASP A N 1
ATOM 784 C CA . ASP A 1 100 ? -1.243 -2.570 -18.357 1.00 97.69 100 ASP A CA 1
ATOM 785 C C . ASP A 1 100 ? -2.114 -2.371 -17.108 1.00 97.69 100 ASP A C 1
ATOM 787 O O . ASP A 1 100 ? -3.248 -1.894 -17.196 1.00 97.69 100 ASP A O 1
ATOM 791 N N . LEU A 1 101 ? -1.556 -2.630 -15.919 1.00 97.25 101 LEU A N 1
ATOM 792 C CA . LEU A 1 101 ? -2.264 -2.422 -14.656 1.00 97.25 101 LEU A CA 1
ATOM 793 C C . LEU A 1 101 ? -2.641 -0.948 -14.430 1.00 97.25 101 LEU A C 1
ATOM 795 O O . LEU A 1 101 ? -3.743 -0.649 -13.961 1.00 97.25 101 LEU A O 1
ATOM 799 N N . ALA A 1 102 ? -1.736 -0.016 -14.738 1.00 96.06 102 ALA A N 1
ATOM 800 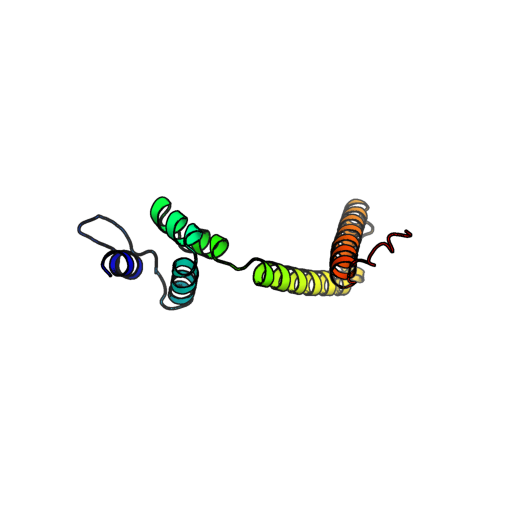C CA . ALA A 1 102 ? -2.009 1.413 -14.607 1.00 96.06 102 ALA A CA 1
ATOM 801 C C . ALA A 1 102 ? -3.138 1.862 -15.553 1.00 96.06 102 ALA A C 1
ATOM 803 O O . ALA A 1 102 ? -4.010 2.640 -15.148 1.00 96.06 102 ALA A O 1
ATOM 804 N N . ASP A 1 103 ? -3.141 1.340 -16.780 1.00 97.38 103 ASP A N 1
ATOM 805 C CA . ASP A 1 103 ? -4.165 1.592 -17.792 1.00 97.38 103 ASP A CA 1
ATOM 806 C C . ASP A 1 103 ? -5.539 1.068 -17.354 1.00 97.38 103 ASP A C 1
ATOM 808 O O . ASP A 1 103 ? -6.541 1.784 -17.456 1.00 97.38 103 ASP A O 1
ATOM 812 N N . ASP A 1 104 ? -5.597 -0.145 -16.807 1.00 96.69 104 ASP A N 1
ATOM 813 C CA . ASP A 1 104 ? -6.836 -0.751 -16.317 1.00 96.69 104 ASP A CA 1
ATOM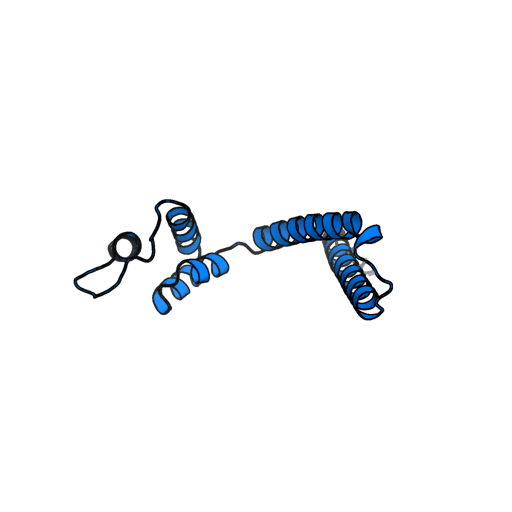 814 C C . ASP A 1 104 ? -7.445 0.046 -15.159 1.00 96.69 104 ASP A C 1
ATOM 816 O O . ASP A 1 104 ? -8.638 0.373 -15.178 1.00 96.69 104 ASP A O 1
ATOM 820 N N . VAL A 1 105 ? -6.625 0.442 -14.177 1.00 94.38 105 VAL A N 1
ATOM 821 C CA . VAL A 1 105 ? -7.078 1.284 -13.059 1.00 94.38 105 VAL A CA 1
ATOM 822 C C . VAL A 1 105 ? -7.620 2.621 -13.573 1.00 94.38 105 VAL A C 1
ATOM 824 O O . VAL A 1 105 ? -8.689 3.064 -13.139 1.00 94.38 105 VAL A O 1
ATOM 827 N N . TYR A 1 106 ? -6.933 3.252 -14.529 1.00 94.94 106 TYR A N 1
ATOM 828 C CA . TYR A 1 106 ? -7.381 4.506 -15.134 1.00 94.94 106 TYR A CA 1
ATOM 829 C C . TYR A 1 106 ? -8.725 4.354 -15.863 1.00 94.94 106 TYR A C 1
ATOM 831 O O . TYR A 1 106 ? -9.646 5.145 -15.630 1.00 94.94 106 TYR A O 1
ATOM 839 N N . ARG A 1 107 ? -8.872 3.323 -16.705 1.00 95.69 107 ARG A N 1
ATOM 840 C CA . ARG A 1 107 ? -10.112 3.048 -17.452 1.00 95.69 107 ARG A CA 1
ATOM 841 C C . ARG A 1 107 ? -11.290 2.798 -16.516 1.00 95.69 107 ARG A C 1
ATOM 843 O O . ARG A 1 107 ? -12.384 3.314 -16.749 1.00 95.69 107 ARG A O 1
ATOM 850 N N . GLU A 1 108 ? -11.076 2.067 -15.426 1.00 93.25 108 GLU A N 1
ATOM 851 C CA . GLU A 1 108 ? -12.103 1.828 -14.411 1.00 93.25 108 GLU A CA 1
ATOM 852 C C . GLU A 1 108 ? -12.547 3.118 -13.707 1.00 93.25 108 GLU A C 1
ATOM 854 O O . GLU A 1 108 ? -13.749 3.345 -13.513 1.00 93.25 108 GLU A O 1
ATOM 859 N N . MET A 1 109 ? -11.607 4.007 -13.374 1.00 92.50 109 MET A N 1
ATOM 860 C CA . MET A 1 109 ? -11.922 5.326 -12.818 1.00 92.50 109 MET A CA 1
ATOM 861 C C . MET A 1 109 ? -12.696 6.195 -13.816 1.00 92.50 109 MET A C 1
ATOM 863 O O . MET A 1 109 ? -13.689 6.830 -13.447 1.00 92.50 109 MET A O 1
ATOM 867 N N . GLU A 1 110 ? -12.283 6.209 -15.085 1.00 92.81 110 GLU A N 1
ATOM 868 C CA . GLU A 1 110 ? -12.964 6.963 -16.138 1.00 92.81 110 GLU A CA 1
ATOM 869 C C . GLU A 1 110 ? -14.398 6.457 -16.352 1.00 92.81 110 GLU A C 1
ATOM 871 O O . GLU A 1 110 ? -15.344 7.253 -16.426 1.00 92.81 110 GLU A O 1
ATOM 876 N N . ARG A 1 111 ? -14.584 5.132 -16.372 1.00 91.94 111 ARG A N 1
ATOM 877 C CA . ARG A 1 111 ? -15.895 4.489 -16.488 1.00 91.94 111 ARG A CA 1
ATOM 878 C C . ARG A 1 111 ? -16.823 4.888 -15.346 1.00 91.94 111 ARG A C 1
ATOM 880 O O . ARG A 1 111 ? -17.971 5.231 -15.607 1.00 91.94 111 ARG A O 1
ATOM 887 N N . LYS A 1 112 ? -16.335 4.884 -14.101 1.00 87.56 112 LYS A N 1
ATOM 888 C CA . LYS A 1 112 ? -17.118 5.297 -12.921 1.00 87.56 112 LYS A CA 1
ATOM 889 C C . LYS A 1 112 ? -17.427 6.798 -12.903 1.00 87.56 112 LYS A C 1
ATOM 891 O O . LYS A 1 112 ? -18.444 7.198 -12.343 1.00 87.56 112 LYS A O 1
ATOM 896 N N . ARG A 1 113 ? -16.584 7.632 -13.525 1.00 85.88 113 ARG A N 1
ATOM 897 C CA . ARG A 1 113 ? -16.803 9.084 -13.645 1.00 85.88 113 ARG A CA 1
ATOM 898 C C . ARG A 1 113 ? -17.895 9.437 -14.661 1.00 85.88 113 ARG A C 1
ATOM 900 O O . ARG A 1 113 ? -18.576 10.448 -14.490 1.00 85.88 113 ARG A O 1
ATOM 907 N N . ARG A 1 114 ? -18.065 8.650 -15.729 1.00 74.25 114 ARG A N 1
ATOM 908 C CA . ARG A 1 114 ? -19.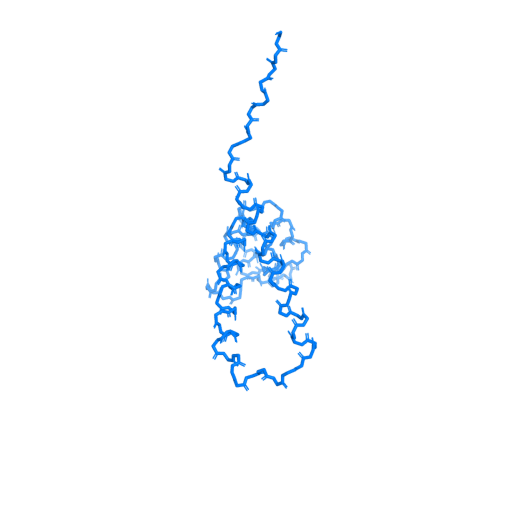138 8.864 -16.715 1.00 74.25 114 ARG A CA 1
ATOM 909 C C . ARG A 1 114 ? -20.460 8.279 -16.188 1.00 74.25 114 ARG A C 1
ATOM 911 O O . ARG A 1 114 ? -20.509 7.087 -15.899 1.00 74.25 114 ARG A O 1
ATOM 918 N N . PRO A 1 115 ? -21.556 9.059 -16.090 1.00 59.62 115 PRO A N 1
ATOM 919 C CA . PRO A 1 115 ? -22.846 8.504 -15.690 1.00 59.62 115 PRO A CA 1
ATOM 920 C C . PRO A 1 115 ? -23.298 7.449 -16.713 1.00 59.62 115 PRO A C 1
ATOM 922 O O . PRO A 1 115 ? -23.064 7.634 -17.915 1.00 59.62 115 PRO A O 1
ATOM 925 N N . PRO A 1 116 ? -23.962 6.355 -16.288 1.00 58.78 116 PRO A N 1
ATOM 926 C CA . PRO A 1 116 ? -24.484 5.375 -17.227 1.00 58.78 116 PRO A CA 1
ATOM 927 C C . PRO A 1 116 ? -25.452 6.084 -18.177 1.00 58.78 116 PRO A C 1
ATOM 929 O O . PRO A 1 116 ? -26.438 6.690 -17.747 1.00 58.78 116 PRO A O 1
ATOM 932 N N . ARG A 1 117 ? -25.161 6.038 -19.484 1.00 57.62 117 ARG A N 1
ATOM 933 C CA . ARG A 1 117 ? -26.091 6.480 -20.529 1.00 57.62 117 ARG A CA 1
ATOM 934 C C . ARG A 1 117 ? -27.387 5.696 -20.321 1.00 57.62 117 ARG A C 1
ATOM 936 O O . ARG A 1 117 ? -27.421 4.500 -20.604 1.00 57.62 117 ARG A O 1
ATOM 943 N N . LYS A 1 118 ? -28.429 6.353 -19.792 1.00 56.84 118 LYS A N 1
ATOM 944 C CA . LYS A 1 118 ? -29.773 5.774 -19.679 1.00 56.84 118 LYS A CA 1
ATOM 945 C C . LYS A 1 118 ? -30.126 5.186 -21.045 1.00 56.84 118 LYS A C 1
ATOM 947 O O . LYS A 1 118 ? -30.179 5.924 -22.031 1.00 56.84 118 LYS A O 1
ATOM 952 N N . ARG A 1 119 ? -30.306 3.863 -21.113 1.00 55.16 119 ARG A N 1
ATOM 953 C CA . ARG A 1 119 ? -30.878 3.211 -22.294 1.00 55.16 119 ARG A CA 1
ATOM 954 C C . ARG A 1 119 ? -32.244 3.859 -22.497 1.00 55.16 119 ARG A C 1
ATOM 956 O O . ARG A 1 119 ? -33.081 3.786 -21.603 1.00 55.16 119 ARG A O 1
ATOM 963 N N . LYS A 1 120 ? -32.429 4.569 -23.611 1.00 52.56 120 LYS A N 1
ATOM 964 C CA . LYS A 1 120 ? -33.757 5.022 -24.018 1.00 52.56 120 LYS A CA 1
ATOM 965 C C . LYS A 1 120 ? -34.561 3.757 -24.290 1.00 52.56 120 LYS A C 1
ATOM 967 O O . LYS A 1 120 ? -34.289 3.072 -25.270 1.00 52.56 120 LYS A O 1
ATOM 972 N N . THR A 1 121 ? -35.471 3.419 -23.388 1.00 50.16 121 THR A N 1
ATOM 973 C CA . THR A 1 121 ? -36.553 2.487 -23.678 1.00 50.16 121 THR A CA 1
ATOM 974 C C . THR A 1 121 ? -37.399 3.168 -24.750 1.00 50.16 121 THR A C 1
ATOM 976 O O . THR A 1 121 ? -38.029 4.187 -24.485 1.00 50.16 121 THR A O 1
ATOM 979 N N . THR A 1 122 ? -37.281 2.707 -25.989 1.00 53.84 122 THR A N 1
ATOM 980 C CA . THR A 1 122 ? -38.264 2.972 -27.040 1.00 53.84 122 THR A CA 1
ATOM 981 C C . THR A 1 122 ? -39.522 2.189 -26.684 1.00 53.84 122 THR A C 1
ATOM 983 O O . THR A 1 122 ? -39.469 0.958 -26.671 1.00 53.84 122 THR A O 1
ATOM 986 N N . GLU A 1 123 ? -40.581 2.912 -26.321 1.00 52.16 123 GLU A N 1
ATOM 987 C CA . GLU A 1 123 ? -41.976 2.466 -26.469 1.00 52.16 123 GLU A CA 1
ATOM 988 C C . GLU A 1 123 ? -42.374 2.462 -27.948 1.00 52.16 123 GLU A C 1
ATOM 990 O O . GLU A 1 123 ? -41.854 3.326 -28.698 1.00 52.16 123 GLU A O 1
#

Secondary structure (DSSP, 8-state):
-HHHHHHHH-BTTTTBPPS--SSTTHHHHHHHHTT-HHHHHHHHHH--HHHHHHHHS-HHHHHHHHHHHHHHHHHHHHHTHHHH----HHHHHHHHHHHHHHHHHHHHHHHHHSPP-------

Radius of gyration: 22.83 Å; chains: 1; bounding box: 64×20×64 Å

Sequence (123 aa):
LGELCVWMYGSKRQSRPPVVQTQSPDLWHLNDVLKSREATAALRDDNDLENAYQISRPQNAVFEEALLRAKRDLTRARGTLTTGYDGSEELLRIAGDVADLADDVYREMERKRRPPRKRKTTE

Foldseek 3Di:
DVVVCCQCCNDPPVPGHHLDPDPPPQVVLVVLLVVDPVLVVVCVPPVHSVVSSVVSDDVVVVVVVVVVVLVVVVVVCVVCVVPPDPPDPVVVVVVVVSVVVVVVVVVVVVVVVDDPPPDPPDD

pLDDT: mean 85.81, std 10.59, range [50.16, 97.69]